Protein AF-A0A0N4X5D9-F1 (afdb_monomer_lite)

Foldseek 3Di:
DPPPPPDDPVLVPDDQPRNLVVCCVPDDPDHGDNDDDPPVVVVDDDVVCVPPPPPPPPPPPPPPVVPDDDPDDPVQCVVVVVPVVSNPDPDDD

Sequence (93 aa):
MVASQEIPLKAQMLSGESLVDYLRKNQTLFEVKSDRTPGLEFQIMNEKFKNQGINPVVKDDYNDTGDDIPESERRDQIVWTEFPAVTKDASVI

Secondary structure (DSSP, 8-state):
-----PPPHHHHT--HHHHHHHHHHH--SS---SSPPTTHHHHS--GGGTT----------TT---PPPPSS-THHHHH-TT-HHHH--S---

Structure (mmCIF, N/CA/C/O backbone):
data_AF-A0A0N4X5D9-F1
#
_entry.id   AF-A0A0N4X5D9-F1
#
loop_
_atom_site.group_PDB
_atom_site.id
_atom_site.type_symbol
_atom_site.label_atom_id
_atom_site.label_alt_id
_atom_site.label_comp_id
_atom_site.label_asym_id
_atom_site.label_entity_id
_atom_site.label_seq_id
_atom_site.pdbx_PDB_ins_code
_atom_site.Cartn_x
_atom_site.Cartn_y
_atom_site.Cartn_z
_atom_site.occupancy
_atom_site.B_iso_or_equiv
_atom_site.auth_seq_i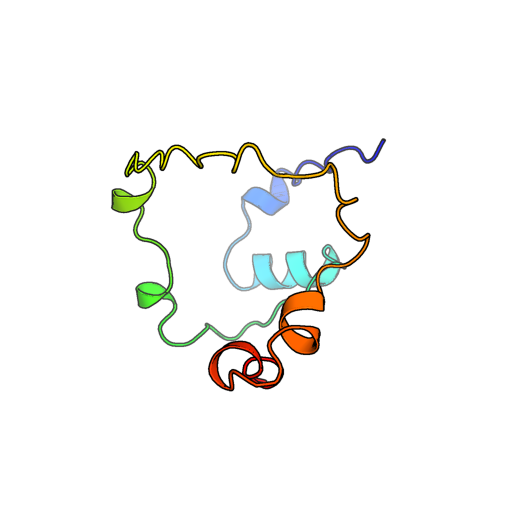d
_atom_site.auth_comp_id
_atom_site.auth_asym_id
_atom_site.auth_atom_id
_atom_site.pdbx_PDB_model_num
ATOM 1 N N . MET A 1 1 ? -11.189 10.392 -15.932 1.00 33.06 1 MET A N 1
ATOM 2 C CA . MET A 1 1 ? -10.343 11.029 -14.902 1.00 33.06 1 MET A CA 1
ATOM 3 C C . MET A 1 1 ? -10.620 10.330 -13.585 1.00 33.06 1 MET A C 1
ATOM 5 O O . MET A 1 1 ? -11.716 10.485 -13.065 1.00 33.06 1 MET A O 1
ATOM 9 N N . VAL A 1 2 ? -9.706 9.488 -13.100 1.00 47.53 2 VAL A N 1
ATOM 10 C CA . VAL A 1 2 ? -9.835 8.907 -11.756 1.00 47.53 2 VAL A CA 1
ATOM 11 C C . VAL A 1 2 ? -9.295 9.962 -10.803 1.00 47.53 2 VAL A C 1
ATOM 13 O O . VAL A 1 2 ? -8.103 10.249 -10.819 1.00 47.53 2 VAL A O 1
ATOM 16 N N . ALA A 1 3 ? -10.181 10.620 -10.060 1.00 50.16 3 ALA A N 1
ATOM 17 C CA . ALA A 1 3 ? -9.755 11.479 -8.968 1.00 50.16 3 ALA A CA 1
ATOM 18 C C . ALA A 1 3 ? -8.943 10.612 -8.000 1.00 50.16 3 ALA A C 1
ATOM 20 O O . ALA A 1 3 ? -9.447 9.578 -7.558 1.00 50.16 3 ALA A O 1
ATOM 21 N N . SER A 1 4 ? -7.701 10.998 -7.696 1.00 55.75 4 SER A N 1
ATOM 22 C CA . SER A 1 4 ? -6.982 10.416 -6.564 1.00 55.75 4 SER A CA 1
ATOM 23 C C . SER A 1 4 ? -7.876 10.594 -5.345 1.00 55.75 4 SER A C 1
ATOM 25 O O . SER A 1 4 ? -8.096 11.718 -4.898 1.00 55.75 4 SER A O 1
ATOM 27 N N . GLN A 1 5 ? -8.471 9.503 -4.868 1.00 61.81 5 GLN A N 1
ATOM 28 C CA . GLN A 1 5 ? -9.260 9.519 -3.648 1.00 61.81 5 GLN A CA 1
ATOM 29 C C . GLN A 1 5 ? -8.298 9.865 -2.516 1.00 61.81 5 GLN A C 1
ATOM 31 O O . GLN A 1 5 ? -7.490 9.036 -2.098 1.00 61.81 5 GLN A O 1
ATOM 36 N N . GLU A 1 6 ? -8.342 11.117 -2.070 1.00 76.38 6 GLU A N 1
ATOM 37 C CA . GLU A 1 6 ? -7.582 11.551 -0.909 1.00 76.38 6 GLU A CA 1
ATOM 38 C C . GLU A 1 6 ? -7.954 10.674 0.287 1.00 76.38 6 GLU A C 1
ATOM 40 O O . GLU A 1 6 ? -9.128 10.379 0.536 1.00 76.38 6 GLU A O 1
ATOM 45 N N . ILE A 1 7 ? -6.937 10.231 1.026 1.00 81.44 7 ILE A N 1
ATOM 46 C CA . ILE A 1 7 ? -7.133 9.395 2.206 1.00 81.44 7 ILE A CA 1
ATOM 47 C C . ILE A 1 7 ? -7.907 10.223 3.243 1.00 81.44 7 ILE A C 1
ATOM 49 O O . ILE A 1 7 ? -7.403 11.269 3.668 1.00 81.44 7 ILE A O 1
ATOM 53 N N . PRO A 1 8 ? -9.091 9.774 3.703 1.00 88.69 8 PRO A N 1
ATOM 54 C CA . PRO A 1 8 ? -9.886 10.520 4.671 1.00 88.69 8 PRO A CA 1
ATOM 55 C C . PRO A 1 8 ? -9.092 10.839 5.940 1.00 88.69 8 PRO A C 1
ATOM 57 O O . PRO A 1 8 ? -8.393 9.970 6.459 1.00 88.69 8 PRO A O 1
ATOM 60 N N . LEU A 1 9 ? -9.260 12.042 6.501 1.00 88.19 9 LEU A N 1
ATOM 61 C CA . LEU A 1 9 ? -8.504 12.503 7.678 1.00 88.19 9 LEU A CA 1
ATOM 62 C C . LEU A 1 9 ? -8.560 11.505 8.850 1.00 88.19 9 LEU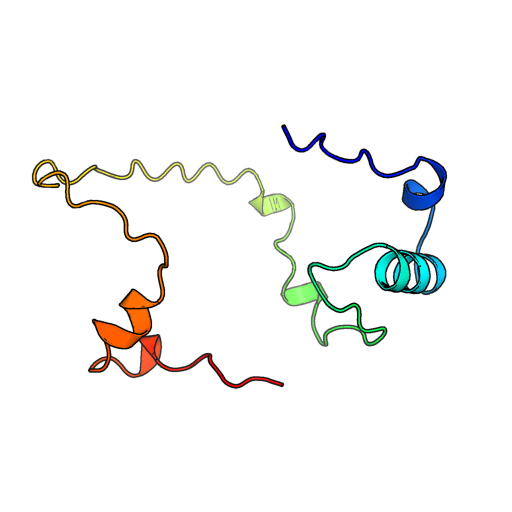 A C 1
ATOM 64 O O . LEU A 1 9 ? -7.552 11.224 9.490 1.00 88.19 9 LEU A O 1
ATOM 68 N N . LYS A 1 10 ? -9.732 10.894 9.079 1.00 87.62 10 LYS A N 1
ATOM 69 C CA . LYS A 1 10 ? -9.911 9.875 10.126 1.00 87.62 10 LYS A CA 1
ATOM 70 C C . LYS A 1 10 ? -9.029 8.644 9.909 1.00 87.62 10 LYS A C 1
ATOM 72 O O . LYS A 1 10 ? -8.603 8.033 10.877 1.00 87.62 10 LYS A O 1
ATOM 77 N N . ALA A 1 11 ? -8.798 8.264 8.652 1.00 88.12 11 ALA A N 1
ATOM 78 C CA . ALA A 1 11 ? -8.026 7.084 8.288 1.00 88.12 11 ALA A CA 1
ATOM 79 C C . ALA A 1 11 ? -6.524 7.324 8.465 1.00 88.12 11 ALA A C 1
ATOM 81 O O . ALA A 1 11 ? -5.807 6.406 8.845 1.00 88.12 11 ALA A O 1
ATOM 82 N N . GLN A 1 12 ? -6.068 8.567 8.279 1.00 89.38 12 GLN A N 1
ATOM 83 C CA . GLN A 1 12 ? -4.674 8.960 8.515 1.00 89.38 12 GLN A CA 1
ATOM 84 C C . GLN A 1 12 ? -4.264 8.824 9.990 1.00 89.38 12 GLN A C 1
ATOM 86 O O . GLN A 1 12 ? -3.086 8.671 10.290 1.00 89.38 12 GLN A O 1
ATOM 91 N N . MET A 1 13 ? -5.232 8.861 10.911 1.00 93.25 13 MET A N 1
ATOM 92 C CA . MET A 1 13 ? -4.995 8.697 12.349 1.00 93.25 13 MET A CA 1
ATOM 93 C C . MET A 1 13 ? -5.041 7.233 12.818 1.00 93.25 13 MET A C 1
ATOM 95 O O . MET A 1 13 ? -4.772 6.966 13.990 1.00 93.25 13 MET A O 1
ATOM 99 N N . LEU A 1 14 ? -5.413 6.282 11.952 1.00 93.44 14 LEU A N 1
ATOM 100 C CA . LEU A 1 14 ? -5.527 4.872 12.329 1.00 93.44 14 LEU A CA 1
ATOM 101 C C . LEU A 1 14 ? -4.154 4.202 12.391 1.00 93.44 14 LEU A C 1
ATOM 103 O O . LEU A 1 14 ? -3.260 4.478 11.596 1.00 93.44 14 LEU A O 1
ATOM 107 N N . SER A 1 15 ? -4.008 3.260 13.318 1.00 90.56 15 SER A N 1
ATOM 108 C CA . SER A 1 15 ? -2.805 2.436 13.451 1.00 90.56 15 SER A CA 1
ATOM 109 C C . SER A 1 15 ? -3.147 1.044 13.985 1.00 90.56 15 SER A C 1
ATOM 111 O O . SER A 1 15 ? -4.246 0.809 14.502 1.00 90.56 15 SER A O 1
ATOM 113 N N . GLY A 1 16 ? -2.213 0.104 13.826 1.00 89.06 16 GLY A N 1
ATOM 114 C CA . GLY A 1 16 ? -2.389 -1.277 14.277 1.00 89.06 16 GLY A CA 1
ATOM 115 C C . GLY A 1 16 ? -3.621 -1.944 13.659 1.00 89.06 16 GLY A C 1
ATOM 116 O O . GLY A 1 16 ? -3.899 -1.784 12.473 1.00 89.06 16 GLY A O 1
ATOM 117 N N . GLU A 1 17 ? -4.377 -2.670 14.479 1.00 91.31 17 GLU A N 1
ATOM 118 C CA . GLU A 1 17 ? -5.553 -3.438 14.051 1.00 91.31 17 GLU A CA 1
ATOM 119 C C . GLU A 1 17 ? -6.647 -2.563 13.421 1.00 91.31 17 GLU A C 1
ATOM 121 O O . GLU A 1 17 ? -7.211 -2.916 12.388 1.00 91.31 17 GLU A O 1
ATOM 126 N N . SER A 1 18 ? -6.873 -1.362 13.963 1.00 92.81 18 SER A N 1
ATOM 127 C CA . SER A 1 18 ? -7.869 -0.428 13.421 1.00 92.81 18 SER A CA 1
ATOM 128 C C . SER A 1 18 ? -7.560 0.013 11.983 1.00 92.81 18 SER A C 1
ATOM 130 O O . SER A 1 18 ? -8.474 0.210 11.179 1.00 92.81 18 SER A O 1
ATOM 132 N N . LEU A 1 19 ? -6.272 0.126 11.640 1.00 92.12 19 LEU A N 1
ATOM 133 C CA . LEU A 1 19 ? -5.824 0.423 10.282 1.00 92.12 19 LEU A CA 1
ATOM 134 C C . LEU A 1 19 ? -6.000 -0.792 9.367 1.00 92.12 19 LEU A C 1
ATOM 136 O O . LEU A 1 19 ? -6.474 -0.638 8.243 1.00 92.12 19 LEU A O 1
ATOM 140 N N . VAL A 1 20 ? -5.672 -1.992 9.852 1.00 91.69 20 VAL A N 1
ATOM 141 C CA . VAL A 1 20 ? -5.855 -3.248 9.105 1.00 91.69 20 VAL A CA 1
ATOM 142 C C . VAL A 1 20 ? -7.321 -3.435 8.712 1.00 91.69 20 VAL A C 1
ATOM 144 O O . VAL A 1 20 ? -7.623 -3.649 7.537 1.00 91.69 20 VAL A O 1
ATOM 147 N N . ASP A 1 21 ? -8.244 -3.270 9.658 1.00 93.38 21 ASP A N 1
ATOM 148 C CA . ASP A 1 21 ? -9.683 -3.393 9.409 1.00 93.38 21 ASP A CA 1
ATOM 149 C C . ASP A 1 21 ? -10.211 -2.344 8.435 1.00 93.38 21 ASP A C 1
ATOM 151 O O . ASP A 1 21 ? -11.080 -2.630 7.603 1.00 93.38 21 ASP A O 1
ATOM 155 N N . TYR A 1 22 ? -9.696 -1.118 8.530 1.00 93.62 22 TYR A N 1
ATOM 156 C CA . TYR A 1 22 ? -10.035 -0.071 7.582 1.00 93.62 22 TYR A CA 1
ATOM 157 C C . TYR A 1 22 ? -9.572 -0.439 6.170 1.00 93.62 22 TYR A C 1
ATOM 159 O O . TYR A 1 22 ? -10.373 -0.369 5.237 1.00 93.62 22 TYR A O 1
ATOM 167 N N . LEU A 1 23 ? -8.320 -0.867 6.003 1.00 92.38 23 LEU A N 1
ATOM 168 C CA . LEU A 1 23 ? -7.777 -1.214 4.691 1.00 92.38 23 LEU A CA 1
ATOM 169 C C . LEU A 1 23 ? -8.524 -2.403 4.073 1.00 92.38 23 LEU A C 1
ATOM 171 O O . LEU A 1 23 ? -8.930 -2.308 2.919 1.00 92.38 23 LEU A O 1
ATOM 175 N N . ARG A 1 24 ? -8.832 -3.452 4.849 1.00 92.69 24 ARG A N 1
ATOM 176 C CA . ARG A 1 24 ? -9.635 -4.600 4.373 1.00 92.69 24 ARG A CA 1
ATOM 177 C C . ARG A 1 24 ? -10.987 -4.205 3.789 1.00 92.69 24 ARG A C 1
ATOM 179 O O . ARG A 1 24 ? -11.457 -4.830 2.848 1.00 92.69 24 ARG A O 1
ATOM 186 N N . LYS A 1 25 ? -11.637 -3.196 4.372 1.00 92.25 25 LYS A N 1
ATOM 187 C CA . LYS A 1 25 ? -12.970 -2.749 3.943 1.00 92.25 25 LYS A CA 1
ATOM 188 C C . LYS A 1 25 ? -12.931 -1.794 2.753 1.00 92.25 25 LYS A C 1
ATOM 190 O O . LYS A 1 25 ? -13.929 -1.685 2.051 1.00 92.25 25 LYS A O 1
ATOM 195 N N . ASN A 1 26 ? -11.831 -1.063 2.570 1.00 91.62 26 ASN A N 1
ATOM 196 C CA . ASN A 1 26 ? -11.779 0.091 1.666 1.00 91.62 26 ASN A CA 1
ATOM 197 C C . ASN A 1 26 ? -10.757 -0.052 0.526 1.00 91.62 26 ASN A C 1
ATOM 199 O O . ASN A 1 26 ? -10.683 0.843 -0.313 1.00 91.62 26 ASN A O 1
ATOM 203 N N . GLN A 1 27 ? -9.966 -1.128 0.479 1.00 87.81 27 GLN A N 1
ATOM 204 C CA . GLN A 1 27 ? -9.048 -1.417 -0.625 1.00 87.81 27 GLN A CA 1
ATOM 205 C C . GLN A 1 27 ? -9.439 -2.691 -1.363 1.00 87.81 27 GLN A C 1
ATOM 207 O O . GLN A 1 27 ? -9.658 -3.734 -0.759 1.00 87.81 27 GLN A O 1
ATOM 212 N N . THR A 1 28 ? -9.514 -2.586 -2.690 1.00 89.12 28 THR A N 1
ATOM 213 C CA . THR A 1 28 ? -9.897 -3.681 -3.594 1.00 89.12 28 THR A CA 1
ATOM 214 C C . THR A 1 28 ? -8.739 -4.171 -4.460 1.00 89.12 28 THR A C 1
ATOM 216 O O . THR A 1 28 ? -8.878 -5.179 -5.144 1.00 89.12 28 THR A O 1
ATOM 219 N N . LEU A 1 29 ? -7.603 -3.465 -4.446 1.00 88.88 29 LEU A N 1
ATOM 220 C CA . LEU A 1 29 ? -6.445 -3.755 -5.297 1.00 88.88 29 LEU A CA 1
ATOM 221 C C . LEU A 1 29 ? -5.488 -4.783 -4.682 1.00 88.88 29 LEU A C 1
ATOM 223 O O . LEU A 1 29 ? -4.670 -5.358 -5.394 1.00 88.88 29 LEU A O 1
ATOM 227 N N . PHE A 1 30 ? -5.569 -5.001 -3.371 1.00 88.12 30 PHE A N 1
ATOM 228 C CA . PHE A 1 30 ? -4.710 -5.927 -2.641 1.00 88.12 30 PHE A CA 1
ATOM 229 C C . PHE A 1 30 ? -5.402 -6.443 -1.379 1.00 88.12 30 PHE A C 1
ATOM 231 O O . PHE A 1 30 ? -6.302 -5.804 -0.831 1.00 88.12 30 PHE A O 1
ATOM 238 N N . GLU A 1 31 ? -4.952 -7.601 -0.904 1.00 88.94 31 GLU A N 1
ATOM 239 C CA . GLU A 1 31 ? -5.411 -8.199 0.345 1.00 88.94 31 GLU A CA 1
ATOM 240 C C . GLU A 1 31 ? -4.559 -7.720 1.527 1.00 88.94 31 GLU A C 1
ATOM 242 O O . GLU A 1 31 ? -3.351 -7.516 1.409 1.00 88.94 31 GLU A O 1
ATOM 247 N N . VAL A 1 32 ? -5.188 -7.564 2.693 1.00 89.06 32 VAL A N 1
ATOM 248 C CA . VAL A 1 32 ? -4.523 -7.094 3.913 1.00 89.06 32 VAL A CA 1
ATOM 249 C C . VAL A 1 32 ? -4.527 -8.201 4.961 1.00 89.06 32 VAL A C 1
ATOM 251 O O . VAL A 1 32 ? -5.570 -8.552 5.528 1.00 89.06 32 VAL A O 1
ATOM 254 N N . LYS A 1 33 ? -3.341 -8.733 5.257 1.00 83.56 33 LYS A N 1
ATOM 255 C CA . LYS A 1 33 ? -3.122 -9.725 6.318 1.00 83.56 33 LYS A CA 1
ATOM 256 C C . LYS A 1 33 ? -2.771 -9.027 7.639 1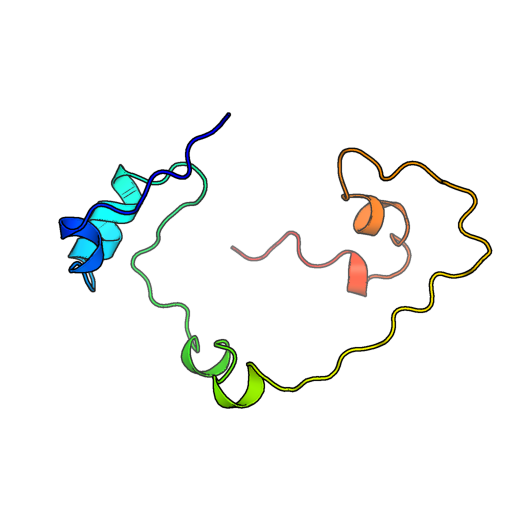.00 83.56 33 LYS A C 1
ATOM 258 O O . LYS A 1 33 ? -2.211 -7.934 7.640 1.00 83.56 33 LYS A O 1
ATOM 263 N N . SER A 1 34 ? -3.160 -9.638 8.760 1.00 79.56 34 SER A N 1
ATOM 264 C CA . SER A 1 34 ? -2.849 -9.117 10.106 1.00 79.56 34 SER A CA 1
ATOM 265 C C . SER A 1 34 ? -1.451 -9.514 10.575 1.00 79.56 34 SER A C 1
ATOM 267 O O . SER A 1 34 ? -0.903 -8.893 11.484 1.00 79.56 34 SER A O 1
ATOM 269 N N . ASP A 1 35 ? -0.895 -10.565 9.980 1.00 81.69 35 ASP A N 1
ATOM 270 C CA . ASP A 1 35 ? 0.375 -11.130 10.399 1.00 81.69 35 ASP A CA 1
ATOM 271 C C . ASP A 1 35 ? 1.515 -10.201 9.990 1.00 81.69 35 ASP A C 1
ATOM 273 O O . ASP A 1 35 ? 1.584 -9.728 8.853 1.00 81.69 35 ASP A O 1
ATOM 277 N N . ARG A 1 36 ? 2.431 -9.934 10.925 1.00 69.81 36 ARG A N 1
ATOM 278 C CA . ARG A 1 36 ? 3.668 -9.231 10.584 1.00 69.81 36 ARG A CA 1
ATOM 279 C C . ARG A 1 36 ? 4.480 -10.104 9.641 1.00 69.81 36 ARG A C 1
ATOM 281 O O . ARG A 1 36 ? 4.784 -11.244 9.983 1.00 69.81 36 ARG A O 1
ATOM 288 N N . THR A 1 37 ? 4.912 -9.532 8.523 1.00 76.81 37 THR A N 1
ATOM 289 C CA . THR A 1 37 ? 5.953 -10.134 7.691 1.00 76.81 37 THR A CA 1
ATOM 290 C C . THR A 1 37 ? 7.205 -10.341 8.552 1.00 76.81 37 THR A C 1
ATOM 292 O O . THR A 1 37 ? 7.727 -9.365 9.101 1.00 76.81 37 THR A O 1
ATOM 295 N N . PRO A 1 38 ? 7.681 -11.585 8.733 1.00 79.00 38 PRO A N 1
ATOM 296 C CA . PRO A 1 38 ? 8.889 -11.841 9.505 1.00 79.00 38 PRO A CA 1
ATOM 297 C C . PRO A 1 38 ? 10.085 -11.101 8.902 1.00 79.00 38 PRO A C 1
ATOM 299 O O . PRO A 1 38 ? 10.304 -11.155 7.694 1.00 79.00 38 PRO A O 1
ATOM 302 N N . GLY A 1 39 ? 10.862 -10.412 9.739 1.00 77.25 39 GLY A N 1
ATOM 303 C CA . GLY A 1 39 ? 12.046 -9.675 9.295 1.00 77.25 39 GLY A CA 1
ATOM 304 C C . GLY A 1 39 ? 11.746 -8.408 8.489 1.00 77.25 39 GLY A C 1
ATOM 305 O O . GLY A 1 39 ? 12.633 -7.924 7.784 1.00 77.25 39 GLY A O 1
ATOM 306 N N . LEU A 1 40 ? 10.528 -7.860 8.578 1.00 77.44 40 LEU A N 1
ATOM 307 C CA . LEU A 1 40 ? 10.141 -6.615 7.905 1.00 77.44 40 LEU A CA 1
ATOM 308 C C . LEU A 1 40 ? 11.133 -5.471 8.185 1.00 77.44 40 LEU A C 1
ATOM 310 O O . LEU A 1 40 ? 11.456 -4.697 7.288 1.00 77.44 40 LEU A O 1
ATOM 314 N N . GLU A 1 41 ? 11.675 -5.395 9.400 1.00 72.44 41 GLU A N 1
ATOM 315 C CA . GLU A 1 41 ? 12.693 -4.419 9.802 1.00 72.44 41 GLU A CA 1
ATOM 316 C C . GLU A 1 41 ? 13.981 -4.477 8.964 1.00 72.44 41 GLU A C 1
ATOM 318 O O . GLU A 1 41 ? 14.670 -3.466 8.831 1.00 72.44 41 GLU A O 1
ATOM 323 N N . PHE A 1 42 ? 14.290 -5.633 8.373 1.00 74.56 42 PHE A N 1
ATOM 324 C CA . PHE A 1 42 ? 15.446 -5.831 7.497 1.00 74.56 42 PHE A CA 1
ATOM 325 C C . PHE A 1 42 ? 15.108 -5.649 6.012 1.00 74.56 42 PHE A C 1
ATOM 327 O O . PHE A 1 42 ? 16.016 -5.480 5.200 1.00 74.56 42 PHE A O 1
ATOM 334 N N . GLN A 1 43 ? 13.822 -5.691 5.654 1.00 72.62 43 GLN A N 1
ATOM 335 C CA . GLN A 1 43 ? 13.332 -5.577 4.275 1.00 72.62 43 GLN A CA 1
ATOM 336 C C . GLN A 1 43 ? 12.914 -4.149 3.905 1.00 72.62 43 GLN A C 1
ATOM 338 O O . GLN A 1 43 ? 12.811 -3.820 2.723 1.00 72.62 43 GLN A O 1
ATOM 343 N N . ILE A 1 44 ? 12.685 -3.281 4.893 1.00 76.38 44 ILE A N 1
ATOM 344 C CA . ILE A 1 44 ? 12.391 -1.871 4.643 1.00 76.38 44 ILE A CA 1
ATOM 345 C C . ILE A 1 44 ? 13.676 -1.151 4.231 1.00 76.38 44 ILE A C 1
ATOM 347 O O . ILE A 1 44 ? 14.684 -1.154 4.944 1.00 76.38 44 ILE A O 1
ATOM 351 N N . MET A 1 45 ? 13.615 -0.471 3.086 1.00 76.25 45 MET A N 1
ATOM 352 C CA . MET A 1 45 ? 14.662 0.444 2.654 1.00 76.25 45 MET A CA 1
ATOM 353 C C . MET A 1 45 ? 14.897 1.491 3.744 1.00 76.25 45 MET A C 1
ATOM 355 O O . MET A 1 45 ? 14.024 2.299 4.056 1.00 76.25 45 MET A O 1
ATOM 359 N N . ASN A 1 46 ? 16.092 1.481 4.331 1.00 75.62 46 ASN A N 1
ATOM 360 C CA . ASN A 1 46 ? 16.435 2.450 5.361 1.00 75.62 46 ASN A CA 1
ATOM 361 C C . ASN A 1 46 ? 16.418 3.863 4.753 1.00 75.62 46 ASN A C 1
ATOM 363 O O . ASN A 1 46 ? 17.028 4.101 3.710 1.00 75.62 46 ASN A O 1
ATOM 367 N N . GLU A 1 47 ? 15.737 4.802 5.415 1.00 74.62 47 GLU A N 1
ATOM 368 C CA . GLU A 1 47 ? 15.530 6.172 4.926 1.00 74.62 47 GLU A CA 1
ATOM 369 C C . GLU A 1 47 ? 16.834 6.890 4.561 1.00 74.62 47 GLU A C 1
ATOM 371 O O . GLU A 1 47 ? 16.841 7.721 3.652 1.00 74.62 47 GLU A O 1
ATOM 376 N N . LYS A 1 48 ? 17.963 6.520 5.184 1.00 75.12 48 LYS A N 1
ATOM 377 C CA . LYS A 1 48 ? 19.294 7.045 4.831 1.00 75.12 48 LYS A CA 1
ATOM 378 C C . LYS A 1 48 ? 19.680 6.805 3.364 1.00 75.12 48 LYS A C 1
ATOM 380 O O . LYS A 1 48 ? 20.544 7.502 2.840 1.00 75.12 48 LYS A O 1
ATOM 385 N N . PHE A 1 49 ? 19.055 5.827 2.709 1.00 71.81 49 PHE A N 1
ATOM 386 C CA . PHE A 1 49 ? 19.265 5.500 1.302 1.00 71.81 49 PHE A CA 1
ATOM 387 C C . PHE A 1 49 ? 18.281 6.214 0.360 1.00 71.81 49 PHE A C 1
ATOM 389 O O . PHE A 1 49 ? 18.495 6.188 -0.847 1.00 71.81 49 PHE A O 1
ATOM 396 N N . LYS A 1 50 ? 17.230 6.877 0.874 1.00 70.12 50 LYS A N 1
ATOM 397 C CA . LYS A 1 50 ? 16.141 7.480 0.072 1.00 70.12 50 LYS A CA 1
ATOM 398 C C . LYS A 1 50 ? 16.635 8.506 -0.951 1.00 70.12 50 LYS A C 1
ATOM 400 O O . LYS A 1 50 ? 16.063 8.627 -2.025 1.00 70.12 50 LYS A O 1
ATOM 405 N N . ASN A 1 51 ? 17.713 9.209 -0.612 1.00 66.69 51 ASN A N 1
ATOM 406 C CA . ASN A 1 51 ? 18.312 10.260 -1.433 1.00 66.69 51 ASN A CA 1
ATOM 407 C C . ASN A 1 51 ? 19.706 9.877 -1.944 1.00 66.69 51 ASN A C 1
ATOM 409 O O . ASN A 1 51 ? 20.511 10.762 -2.240 1.00 66.69 51 ASN A O 1
ATOM 413 N N . GLN A 1 52 ? 20.036 8.583 -2.016 1.00 67.50 52 GLN A N 1
ATOM 414 C CA . GLN A 1 52 ? 21.235 8.184 -2.743 1.00 67.50 52 GLN A CA 1
ATOM 415 C C . GLN A 1 52 ? 20.995 8.463 -4.222 1.00 67.50 52 GLN A C 1
ATOM 417 O O . GLN A 1 52 ? 20.388 7.668 -4.928 1.00 67.50 52 GLN A O 1
ATOM 422 N N . GLY A 1 53 ? 21.444 9.645 -4.652 1.00 60.91 53 GLY A N 1
ATOM 423 C CA . GLY A 1 53 ? 21.400 10.155 -6.016 1.00 60.91 53 GLY A CA 1
ATOM 424 C C . GLY A 1 53 ? 22.316 9.378 -6.951 1.00 60.91 53 GLY A C 1
ATOM 425 O O . GLY A 1 53 ? 23.140 9.963 -7.651 1.00 60.91 53 GLY A O 1
ATOM 426 N N . ILE A 1 54 ? 22.179 8.055 -6.971 1.00 62.06 54 ILE A N 1
ATOM 427 C CA . ILE A 1 54 ? 22.519 7.283 -8.149 1.00 62.06 54 ILE A CA 1
ATOM 428 C C . ILE A 1 54 ? 21.439 7.692 -9.145 1.00 62.06 54 ILE A C 1
ATOM 430 O O . ILE A 1 54 ? 20.319 7.196 -9.108 1.00 62.06 54 ILE A O 1
ATOM 434 N N . ASN A 1 55 ? 21.750 8.692 -9.960 1.00 63.75 55 ASN A N 1
ATOM 435 C CA . ASN A 1 55 ? 20.996 8.974 -11.165 1.00 63.75 55 ASN A CA 1
ATOM 436 C C . ASN A 1 55 ? 21.748 8.235 -12.274 1.00 63.75 55 ASN A C 1
ATOM 438 O O . ASN A 1 55 ? 22.626 8.841 -12.899 1.00 63.75 55 ASN A O 1
ATOM 442 N N . PRO A 1 56 ? 21.562 6.906 -12.433 1.00 66.06 56 PRO A N 1
ATOM 443 C CA . PRO A 1 56 ? 22.169 6.228 -13.556 1.00 66.06 56 PRO A CA 1
ATOM 444 C C . PRO A 1 56 ? 21.570 6.891 -14.787 1.00 66.06 56 PRO A C 1
ATOM 446 O O . PRO A 1 56 ? 20.364 6.840 -15.010 1.00 66.06 56 PRO A O 1
ATOM 449 N N . VAL A 1 57 ? 22.410 7.586 -15.549 1.00 69.38 57 VAL A N 1
ATOM 450 C CA . VAL A 1 57 ? 22.016 8.031 -16.877 1.00 69.38 57 VAL A CA 1
ATOM 451 C C . VAL A 1 57 ? 21.785 6.748 -17.656 1.00 69.38 57 VAL A C 1
ATOM 453 O O . VAL A 1 57 ? 22.743 6.075 -18.045 1.00 69.38 57 VAL A O 1
ATOM 456 N N . VAL A 1 58 ? 20.516 6.374 -17.794 1.00 70.31 58 VAL A N 1
ATOM 457 C CA . VAL A 1 58 ? 20.101 5.338 -18.725 1.00 70.31 58 VAL A CA 1
ATOM 458 C C . VAL A 1 58 ? 20.515 5.875 -20.082 1.00 70.31 58 VAL A C 1
ATOM 460 O O . VAL A 1 58 ? 20.059 6.931 -20.515 1.00 70.31 58 VAL A O 1
ATOM 463 N N . LYS A 1 59 ? 21.505 5.226 -20.688 1.00 69.06 59 LYS A N 1
ATOM 464 C CA . LYS A 1 59 ? 21.804 5.492 -22.082 1.00 69.06 59 LYS A CA 1
ATOM 465 C C . LYS A 1 59 ? 20.662 4.840 -22.834 1.00 69.06 59 LYS A C 1
ATOM 467 O O . LYS A 1 59 ? 20.571 3.617 -22.812 1.00 69.06 59 LYS A O 1
ATOM 472 N N . ASP A 1 60 ? 19.799 5.646 -23.436 1.00 62.94 60 ASP A N 1
ATOM 473 C CA . ASP A 1 60 ? 18.953 5.141 -24.505 1.00 62.94 60 ASP A CA 1
ATOM 474 C C . ASP A 1 60 ? 19.917 4.552 -25.535 1.00 62.94 60 ASP A C 1
ATOM 476 O O . ASP A 1 60 ? 20.793 5.254 -26.059 1.00 62.94 60 ASP A O 1
ATOM 480 N N . ASP A 1 61 ? 19.854 3.239 -25.745 1.00 60.03 61 ASP A N 1
ATOM 481 C CA . ASP A 1 61 ? 20.550 2.650 -26.873 1.00 60.03 61 ASP A CA 1
ATOM 482 C C . ASP A 1 61 ? 19.939 3.316 -28.107 1.00 60.03 61 ASP A C 1
ATOM 484 O O . ASP A 1 61 ? 18.766 3.133 -28.411 1.00 60.03 61 ASP A O 1
ATOM 488 N N . TYR A 1 62 ? 20.735 4.114 -28.822 1.00 50.97 62 TYR A N 1
ATOM 489 C CA . TYR A 1 62 ? 20.349 4.858 -30.034 1.00 50.97 62 TYR A CA 1
ATOM 490 C C . TYR A 1 62 ? 19.813 3.973 -31.182 1.00 50.97 62 TYR A C 1
ATOM 492 O O . TYR A 1 62 ? 19.590 4.459 -32.288 1.00 50.97 62 TYR A O 1
ATOM 500 N N . ASN A 1 63 ? 19.656 2.676 -30.929 1.00 55.56 63 ASN A N 1
ATOM 501 C CA . ASN A 1 63 ? 19.158 1.648 -31.820 1.00 55.56 63 ASN A CA 1
ATOM 502 C C . ASN A 1 63 ? 17.785 1.105 -31.383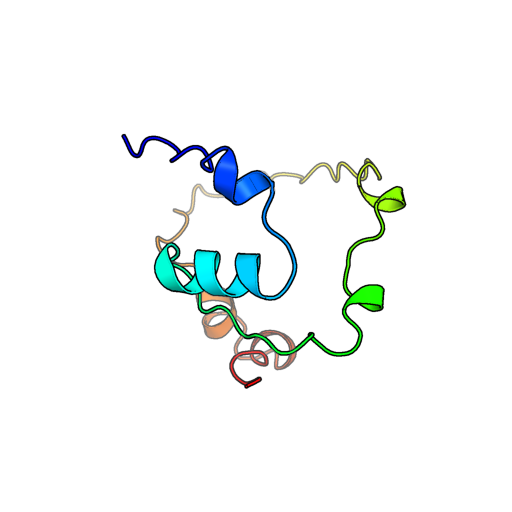 1.00 55.56 63 ASN A C 1
ATOM 504 O O . ASN A 1 63 ? 17.343 0.097 -31.937 1.00 55.56 63 ASN A O 1
ATOM 508 N N . ASP A 1 64 ? 17.115 1.737 -30.411 1.00 61.00 64 ASP A N 1
ATOM 509 C CA . ASP A 1 64 ? 15.700 1.470 -30.169 1.00 61.00 64 ASP A CA 1
ATOM 510 C C . ASP A 1 64 ? 14.932 1.802 -31.453 1.00 61.00 64 ASP A C 1
ATOM 512 O O . ASP A 1 64 ? 14.854 2.948 -31.899 1.00 61.00 64 ASP A O 1
ATOM 516 N N . THR A 1 65 ? 14.438 0.756 -32.108 1.00 60.38 65 THR A N 1
ATOM 517 C CA . THR A 1 65 ? 13.814 0.854 -33.431 1.00 60.38 65 THR A CA 1
ATOM 518 C C . THR A 1 65 ? 12.373 1.375 -33.322 1.00 60.38 65 THR A C 1
ATOM 520 O O . THR A 1 65 ? 11.648 1.403 -34.316 1.00 60.38 65 THR A O 1
ATOM 523 N N . GLY A 1 66 ? 11.970 1.836 -32.130 1.00 59.28 66 GLY A N 1
ATOM 524 C CA . GLY A 1 66 ? 10.606 2.241 -31.822 1.00 59.28 66 GLY A CA 1
ATOM 525 C C . GLY A 1 66 ? 9.701 1.030 -31.644 1.00 59.28 66 GLY A C 1
ATOM 526 O O . GLY A 1 66 ? 8.547 1.077 -32.062 1.00 59.28 66 GLY A O 1
ATOM 527 N N . ASP A 1 67 ? 10.233 -0.062 -31.087 1.00 66.44 67 ASP A N 1
ATOM 528 C CA . ASP A 1 67 ? 9.420 -1.239 -30.799 1.00 66.44 67 ASP A CA 1
ATOM 529 C C . ASP A 1 67 ? 8.358 -0.864 -29.756 1.00 66.44 67 ASP A C 1
ATOM 531 O O . ASP A 1 67 ? 8.666 -0.375 -28.668 1.00 66.44 67 ASP A O 1
ATOM 535 N N . ASP A 1 68 ? 7.087 -1.088 -30.096 1.00 72.94 68 ASP A N 1
ATOM 536 C CA . ASP A 1 68 ? 5.967 -0.772 -29.214 1.00 72.94 68 ASP A CA 1
ATOM 537 C C . ASP A 1 68 ? 6.094 -1.531 -27.880 1.00 72.94 68 ASP A C 1
ATOM 539 O O . ASP A 1 68 ? 6.196 -2.765 -27.845 1.00 72.94 68 ASP A O 1
ATOM 543 N N . ILE A 1 69 ? 6.034 -0.790 -26.766 1.00 67.81 69 ILE A N 1
ATOM 544 C CA . ILE A 1 69 ? 5.959 -1.370 -25.420 1.00 67.81 69 ILE A CA 1
ATOM 545 C C . ILE A 1 69 ? 4.659 -2.187 -25.339 1.00 67.81 69 ILE A C 1
ATOM 547 O O . ILE A 1 69 ? 3.573 -1.635 -25.547 1.00 67.81 69 ILE A O 1
ATOM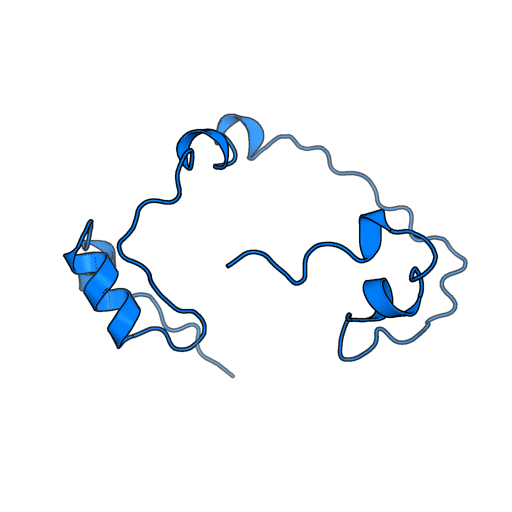 551 N N . PRO A 1 70 ? 4.729 -3.499 -25.058 1.00 68.88 70 PRO A N 1
ATOM 552 C CA . PRO A 1 70 ? 3.548 -4.347 -25.040 1.00 68.88 70 PRO A CA 1
ATOM 553 C C . PRO A 1 70 ? 2.612 -3.965 -23.887 1.00 68.88 70 PRO A C 1
ATOM 555 O O . PRO A 1 70 ? 3.046 -3.586 -22.806 1.00 68.88 70 PRO A O 1
ATOM 558 N N . GLU A 1 71 ? 1.308 -4.162 -24.079 1.00 71.44 71 GLU A N 1
ATOM 559 C CA . GLU A 1 71 ? 0.285 -3.846 -23.068 1.00 71.44 71 GLU A CA 1
ATOM 560 C C . GLU A 1 71 ? 0.445 -4.646 -21.754 1.00 71.44 71 GLU A C 1
ATOM 562 O O . GLU A 1 71 ? -0.068 -4.249 -20.709 1.00 71.44 71 GLU A O 1
ATOM 567 N N . SER A 1 72 ? 1.185 -5.764 -21.770 1.00 69.00 72 SER A N 1
ATOM 568 C CA . SER A 1 72 ? 1.533 -6.511 -20.556 1.00 69.00 72 SER A CA 1
ATOM 569 C C . SER A 1 72 ? 2.941 -7.117 -20.620 1.00 69.00 72 SER A C 1
ATOM 571 O O . SER A 1 72 ? 3.337 -7.717 -21.619 1.00 69.00 72 SER A O 1
ATOM 573 N N . GLU A 1 73 ? 3.676 -6.989 -19.514 1.00 58.75 73 GLU A N 1
ATOM 574 C CA . GLU A 1 73 ? 5.122 -7.237 -19.375 1.00 58.75 73 GLU A CA 1
ATOM 575 C C . GLU A 1 73 ? 5.494 -8.673 -18.945 1.00 58.75 73 GLU A C 1
ATOM 577 O O . GLU A 1 73 ? 6.624 -8.912 -18.537 1.00 58.75 73 GLU A O 1
ATOM 582 N N . ARG A 1 74 ? 4.620 -9.689 -19.079 1.00 55.62 74 ARG A N 1
ATOM 583 C CA . ARG A 1 74 ? 5.026 -11.106 -18.850 1.00 55.62 74 ARG A CA 1
ATOM 584 C C . ARG A 1 74 ? 5.989 -11.652 -19.929 1.00 55.62 74 ARG A C 1
ATOM 586 O O . ARG A 1 74 ? 5.993 -12.848 -20.220 1.00 55.62 74 ARG A O 1
ATOM 593 N N . ARG A 1 75 ? 6.780 -10.796 -20.583 1.00 51.69 75 ARG A N 1
ATOM 594 C CA . ARG A 1 75 ? 7.803 -11.198 -21.560 1.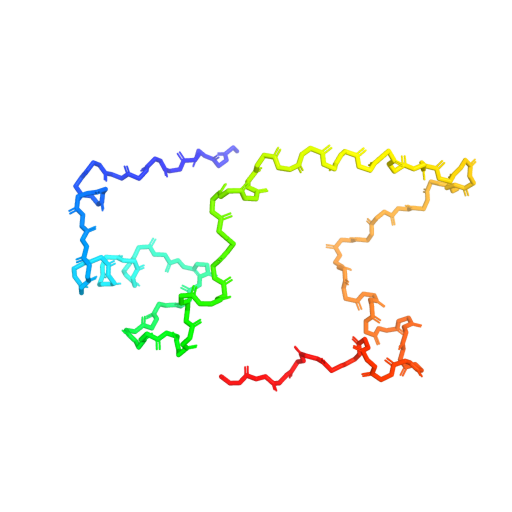00 51.69 75 ARG A CA 1
ATOM 595 C C . ARG A 1 75 ? 9.043 -11.762 -20.886 1.00 51.69 75 ARG A C 1
ATOM 597 O O . ARG A 1 75 ? 9.682 -12.615 -21.483 1.00 51.69 75 ARG A O 1
ATOM 604 N N . ASP A 1 76 ? 9.379 -11.339 -19.676 1.00 54.41 76 ASP A N 1
ATOM 605 C CA . ASP A 1 76 ? 10.535 -11.839 -18.923 1.00 54.41 76 ASP A CA 1
ATOM 606 C C . ASP A 1 76 ? 10.521 -13.373 -18.770 1.00 54.41 76 ASP A C 1
ATOM 608 O O . ASP A 1 76 ? 11.515 -14.042 -19.056 1.00 54.41 76 ASP A O 1
ATOM 612 N N . GLN A 1 77 ? 9.358 -13.940 -18.442 1.00 53.22 77 GLN A N 1
ATOM 613 C CA . GLN A 1 77 ? 9.148 -15.386 -18.298 1.00 53.22 77 GLN A CA 1
ATOM 614 C C . GLN A 1 77 ? 9.140 -16.138 -19.644 1.00 53.22 77 GLN A C 1
ATOM 616 O O . GLN A 1 77 ? 9.502 -17.316 -19.696 1.00 53.22 77 GLN A O 1
ATOM 621 N N . ILE A 1 78 ? 8.730 -15.469 -20.729 1.00 54.75 78 ILE A N 1
ATOM 622 C CA . ILE A 1 78 ? 8.562 -16.061 -22.071 1.00 54.75 78 ILE A CA 1
ATOM 623 C C . ILE A 1 78 ? 9.852 -15.965 -22.902 1.00 54.75 78 ILE A C 1
ATOM 625 O O . ILE A 1 78 ? 10.159 -16.869 -23.672 1.00 54.75 78 ILE A O 1
ATOM 629 N N . VAL A 1 79 ? 10.609 -14.876 -22.759 1.00 59.75 79 VAL A N 1
ATOM 630 C CA . VAL A 1 79 ? 11.806 -14.574 -23.561 1.00 59.75 79 VAL A CA 1
ATOM 631 C C . VAL A 1 79 ? 13.062 -15.190 -22.941 1.00 59.75 79 VAL A C 1
ATOM 633 O O . VAL A 1 79 ? 13.955 -15.608 -23.670 1.00 59.75 79 VAL A O 1
ATOM 636 N N . TRP A 1 80 ? 13.120 -15.320 -21.612 1.00 62.19 80 TRP A N 1
ATOM 637 C CA . TRP A 1 80 ? 14.300 -15.825 -20.896 1.00 62.19 80 TRP A CA 1
ATOM 638 C C . TRP A 1 80 ? 14.060 -17.178 -20.223 1.00 62.19 80 TRP A C 1
ATOM 640 O O . TRP A 1 80 ? 14.635 -17.469 -19.175 1.00 62.19 80 TRP A O 1
ATOM 650 N N . THR A 1 81 ? 13.234 -18.040 -20.825 1.00 63.59 81 THR A N 1
ATOM 651 C CA . THR A 1 81 ? 12.914 -19.377 -20.288 1.00 63.59 81 THR A CA 1
ATOM 652 C C . THR A 1 81 ? 14.160 -20.248 -20.063 1.00 63.59 81 THR A C 1
ATOM 654 O O . THR A 1 81 ? 14.169 -21.109 -19.186 1.00 63.59 81 THR A O 1
ATOM 657 N N . GLU A 1 82 ? 15.242 -19.988 -20.801 1.00 70.88 82 GLU A N 1
ATOM 658 C CA . GLU A 1 82 ? 16.535 -20.672 -20.659 1.00 70.88 82 GLU A CA 1
ATOM 659 C C . GLU A 1 82 ? 17.348 -20.225 -19.429 1.00 70.88 82 GLU A C 1
ATOM 661 O O . GLU A 1 82 ? 18.338 -20.870 -19.082 1.00 70.88 82 GLU A O 1
ATOM 666 N N . PHE A 1 83 ? 16.929 -19.160 -18.734 1.00 68.56 83 PHE A N 1
ATOM 667 C CA . PHE A 1 83 ? 17.591 -18.631 -17.542 1.00 68.56 83 PHE A CA 1
ATOM 668 C C . PHE A 1 83 ? 16.737 -18.894 -16.290 1.00 68.56 83 PHE A C 1
ATOM 670 O O . PHE A 1 83 ? 15.801 -18.149 -15.989 1.00 68.56 83 PHE A O 1
ATOM 677 N N . PRO A 1 84 ? 17.072 -19.925 -15.487 1.00 61.66 84 PRO A N 1
ATOM 678 C CA . PRO A 1 84 ? 16.254 -20.361 -14.351 1.00 61.66 84 PRO A CA 1
ATOM 679 C C . PRO A 1 84 ? 16.080 -19.302 -13.257 1.00 61.66 84 PRO A C 1
ATOM 681 O O . PRO A 1 84 ? 15.145 -19.379 -12.465 1.00 61.66 84 PRO A O 1
ATOM 684 N N . ALA A 1 85 ? 17.002 -18.338 -13.186 1.00 64.69 85 ALA A N 1
ATOM 685 C CA . ALA A 1 85 ? 16.960 -17.238 -12.228 1.00 64.69 85 ALA A CA 1
ATOM 686 C C . ALA A 1 85 ? 15.859 -16.209 -12.541 1.00 64.69 85 ALA A C 1
ATOM 688 O O . ALA A 1 85 ? 15.431 -15.507 -11.637 1.00 64.69 85 ALA A O 1
ATOM 689 N N . VAL A 1 86 ? 15.393 -16.134 -13.794 1.00 58.09 86 VAL A N 1
ATOM 690 C CA . VAL A 1 86 ? 14.354 -15.187 -14.246 1.00 58.09 86 VAL A CA 1
ATOM 691 C C . VAL A 1 86 ? 12.955 -15.821 -14.196 1.00 58.09 86 VAL A C 1
ATOM 693 O O . VAL A 1 86 ? 11.948 -15.128 -14.153 1.00 58.09 86 VAL A O 1
ATOM 696 N N . THR A 1 87 ? 12.866 -17.155 -14.148 1.00 56.53 87 THR A N 1
ATOM 697 C CA . THR A 1 87 ? 11.593 -17.903 -14.165 1.00 56.53 87 THR A CA 1
ATOM 698 C C . THR A 1 87 ? 11.088 -18.331 -12.786 1.00 56.53 87 THR A C 1
ATOM 700 O O . THR A 1 87 ? 9.958 -18.807 -12.663 1.00 56.53 87 THR A O 1
ATOM 703 N N . LYS A 1 88 ? 11.892 -18.173 -11.729 1.00 50.28 88 LYS A N 1
ATOM 704 C CA . LYS A 1 88 ? 11.503 -18.516 -10.358 1.00 50.28 88 LYS A CA 1
ATOM 705 C C . LYS A 1 88 ? 11.191 -17.261 -9.562 1.00 50.28 88 LYS A C 1
ATOM 707 O O . LYS A 1 88 ? 12.094 -16.715 -8.958 1.00 50.28 88 LYS A O 1
ATOM 712 N N . ASP A 1 89 ? 9.919 -16.866 -9.578 1.00 47.97 89 ASP A N 1
ATOM 713 C CA . ASP A 1 89 ? 9.215 -16.253 -8.436 1.00 47.97 89 ASP A CA 1
ATOM 714 C C . ASP A 1 89 ? 7.695 -16.157 -8.690 1.00 47.97 89 ASP A C 1
ATOM 716 O O . ASP A 1 89 ? 7.023 -15.183 -8.369 1.00 47.97 89 ASP A O 1
ATOM 720 N N . ALA A 1 90 ? 7.110 -17.224 -9.245 1.00 43.81 90 ALA A N 1
ATOM 721 C CA . ALA A 1 90 ? 5.658 -17.429 -9.263 1.00 43.81 90 ALA A CA 1
ATOM 722 C C . ALA A 1 90 ? 5.241 -18.544 -8.289 1.00 43.81 90 ALA A C 1
ATOM 724 O O . ALA A 1 90 ? 4.374 -19.355 -8.601 1.00 43.81 90 ALA A O 1
ATOM 725 N N . SER A 1 91 ? 5.902 -18.643 -7.132 1.00 40.19 91 SER A N 1
ATOM 726 C CA . SER A 1 91 ? 5.453 -19.512 -6.041 1.00 40.19 91 SER A CA 1
ATOM 727 C C . SER A 1 91 ? 6.148 -19.158 -4.727 1.00 40.19 91 SER A C 1
ATOM 729 O O . SER A 1 91 ? 7.060 -19.866 -4.305 1.00 40.19 91 SER A O 1
ATOM 731 N N . VAL A 1 92 ? 5.673 -18.120 -4.040 1.00 32.47 92 VAL A N 1
ATOM 732 C CA . VAL A 1 92 ? 5.722 -18.081 -2.573 1.00 32.47 92 VAL A CA 1
ATOM 733 C C . VAL A 1 92 ? 4.365 -17.582 -2.071 1.00 32.47 92 VAL A C 1
ATOM 735 O O . VAL A 1 92 ? 3.820 -16.604 -2.575 1.00 32.47 92 VAL A O 1
ATOM 738 N N . ILE A 1 93 ? 3.820 -18.375 -1.154 1.00 36.78 93 ILE A N 1
ATOM 739 C CA . ILE A 1 93 ? 2.502 -18.343 -0.509 1.00 36.78 93 ILE A CA 1
ATOM 740 C C . ILE A 1 93 ? 2.454 -17.229 0.547 1.00 36.78 93 ILE A C 1
ATOM 742 O O . ILE A 1 93 ? 3.505 -17.024 1.194 1.00 36.78 93 ILE A O 1
#

Organism: Haemonchus placei (NCBI:txid6290)

pLDDT: mean 71.0, std 15.52, range [32.47, 93.62]

Radius of gyration: 20.02 Å; chains: 1; bounding box: 36×33×48 Å